Protein AF-A0A957I9W9-F1 (afdb_monomer_lite)

Radius of gyration: 13.63 Å; chains: 1; bounding box: 29×22×42 Å

pLDDT: mean 95.09, std 6.81, range [60.88, 98.69]

Sequence (67 aa):
MLELLVHEPTQKAKNTPLLFIHGAWHGAWCWEEHFLPYFAERGYAVYAPSLRGHGQSSGQERLRWSS

Foldseek 3Di:
DKDKDKQAAPDAADPDAEEDEDDPPAFLVVCPPPNRVVVSPVRHTYMGIGPDLHDPHHNVVVDDDDD

Secondary structure (DSSP, 8-state):
---EEEE--SSSPPSS-EE----TT--GGGGTTTHHHHHHTTT--EEEEPPTTSTT-S-GGG-----

Structure (mmCIF, N/CA/C/O backbone):
data_AF-A0A957I9W9-F1
#
_entry.id   AF-A0A957I9W9-F1
#
loop_
_atom_site.group_PDB
_atom_site.id
_atom_site.type_symbol
_atom_site.label_atom_id
_atom_site.label_alt_id
_atom_site.label_comp_id
_atom_site.label_asym_id
_atom_site.label_entity_id
_atom_site.label_seq_id
_atom_site.pdbx_PDB_ins_code
_atom_site.Cartn_x
_atom_site.Cartn_y
_atom_site.Cartn_z
_atom_site.occupancy
_atom_site.B_iso_or_equiv
_atom_site.auth_seq_id
_atom_site.auth_comp_id
_atom_site.auth_asym_id
_atom_site.auth_atom_id
_atom_site.pdbx_PDB_model_num
ATOM 1 N N . MET A 1 1 ? 10.620 -11.953 -3.949 1.00 91.38 1 MET A N 1
ATOM 2 C CA . MET A 1 1 ? 9.967 -11.399 -2.743 1.00 91.38 1 MET A CA 1
ATOM 3 C C . MET A 1 1 ? 9.386 -10.036 -3.091 1.00 91.38 1 MET A C 1
ATOM 5 O O . MET A 1 1 ? 9.976 -9.363 -3.934 1.00 91.38 1 MET A O 1
ATOM 9 N N . LEU A 1 2 ? 8.227 -9.676 -2.535 1.00 96.69 2 LEU A N 1
ATOM 10 C CA . LEU A 1 2 ? 7.642 -8.344 -2.716 1.00 96.69 2 LEU A CA 1
ATOM 11 C C . LEU A 1 2 ? 7.945 -7.480 -1.489 1.00 96.69 2 LEU A C 1
ATOM 13 O O . LEU A 1 2 ? 7.877 -7.981 -0.368 1.00 96.69 2 LEU A O 1
ATOM 17 N N . GLU A 1 3 ? 8.261 -6.212 -1.716 1.00 98.19 3 GLU A N 1
ATOM 18 C CA . GLU A 1 3 ? 8.177 -5.158 -0.709 1.00 98.19 3 GLU A CA 1
ATOM 19 C C . GLU A 1 3 ? 6.707 -4.909 -0.375 1.00 98.19 3 GLU A C 1
ATOM 21 O O . GLU A 1 3 ? 5.862 -4.847 -1.274 1.00 98.19 3 GLU A O 1
ATOM 26 N N . LEU A 1 4 ? 6.414 -4.773 0.915 1.00 98.31 4 LEU A N 1
ATOM 27 C CA . LEU A 1 4 ? 5.081 -4.511 1.429 1.00 98.31 4 LEU A CA 1
ATOM 28 C C . LEU A 1 4 ? 5.177 -3.479 2.549 1.00 98.31 4 LEU A C 1
ATOM 30 O O . LEU A 1 4 ? 5.727 -3.774 3.608 1.00 98.31 4 LEU A O 1
ATOM 34 N N . LEU A 1 5 ? 4.616 -2.297 2.317 1.00 98.44 5 LEU A N 1
ATOM 35 C CA . LEU A 1 5 ? 4.389 -1.319 3.373 1.00 98.44 5 LEU A CA 1
ATOM 36 C C . LEU A 1 5 ? 3.064 -1.643 4.062 1.00 98.44 5 LEU A C 1
ATOM 38 O O . LEU A 1 5 ? 2.065 -1.942 3.398 1.00 98.44 5 LEU A O 1
ATOM 42 N N . VAL A 1 6 ? 3.070 -1.610 5.392 1.00 98.31 6 VAL A N 1
ATOM 43 C CA . VAL A 1 6 ? 1.910 -1.944 6.221 1.00 98.31 6 VAL A CA 1
ATOM 44 C C . VAL A 1 6 ? 1.709 -0.852 7.252 1.00 98.31 6 VAL A C 1
ATOM 46 O O . VAL A 1 6 ? 2.646 -0.482 7.953 1.00 98.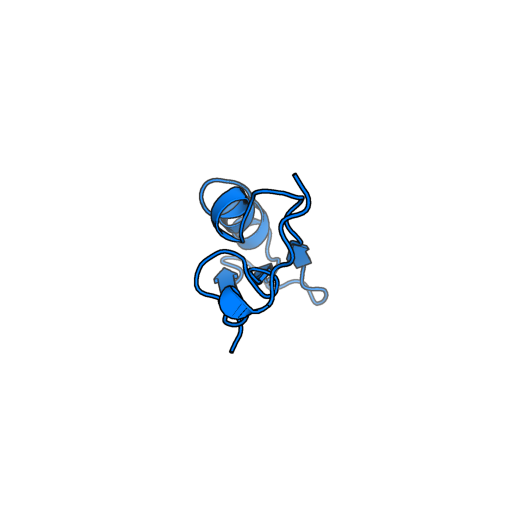31 6 VAL A O 1
ATOM 49 N N . HIS A 1 7 ? 0.476 -0.368 7.361 1.00 98.31 7 HIS A N 1
ATOM 50 C CA . HIS A 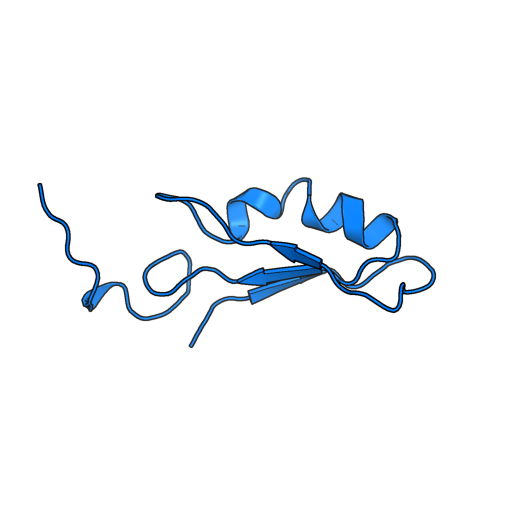1 7 ? 0.051 0.469 8.473 1.00 98.31 7 HIS A CA 1
ATOM 51 C C . HIS A 1 7 ? -1.112 -0.212 9.185 1.00 98.31 7 HIS A C 1
ATOM 53 O O . HIS A 1 7 ? -2.183 -0.426 8.609 1.00 98.31 7 HIS A O 1
ATOM 59 N N . GLU A 1 8 ? -0.881 -0.552 10.448 1.00 97.94 8 GLU A N 1
ATOM 60 C CA . GLU A 1 8 ? -1.906 -1.113 11.319 1.00 97.94 8 GLU A CA 1
ATOM 61 C C . GLU A 1 8 ? -2.861 -0.013 11.801 1.00 97.94 8 GLU A C 1
ATOM 63 O O . GLU A 1 8 ? -2.444 1.134 11.996 1.00 97.94 8 GLU A O 1
ATOM 68 N N . PRO A 1 9 ? -4.146 -0.335 12.008 1.00 97.75 9 PRO A N 1
ATOM 69 C CA . PRO A 1 9 ? -5.117 0.645 12.450 1.00 97.75 9 PRO A CA 1
ATOM 70 C C . PRO A 1 9 ? -4.784 1.140 13.860 1.00 97.75 9 PRO A C 1
ATOM 72 O O . PRO A 1 9 ? -4.533 0.349 14.767 1.00 97.75 9 PRO A O 1
ATOM 75 N N . THR A 1 10 ? -4.847 2.455 14.072 1.00 95.56 10 THR A N 1
ATOM 76 C CA . THR A 1 10 ? -4.619 3.057 15.402 1.00 95.56 10 THR A CA 1
ATOM 77 C C . THR A 1 10 ? -5.907 3.199 16.217 1.00 95.56 10 THR A C 1
ATOM 79 O O . THR A 1 10 ? -5.866 3.430 17.424 1.00 95.56 10 THR A O 1
ATOM 82 N N . GLN A 1 11 ? -7.063 3.031 15.569 1.00 93.50 11 GLN A N 1
ATOM 83 C CA . GLN A 1 11 ? -8.384 2.971 16.196 1.00 93.50 11 GLN A CA 1
ATOM 84 C C . GLN A 1 11 ? -8.950 1.545 16.162 1.00 93.50 11 GLN A C 1
ATOM 86 O O . GLN A 1 11 ? -8.293 0.605 15.717 1.00 93.50 11 GLN A O 1
ATOM 91 N N . LYS A 1 12 ? -10.207 1.374 16.601 1.00 96.12 12 LYS A N 1
ATOM 92 C CA . LYS A 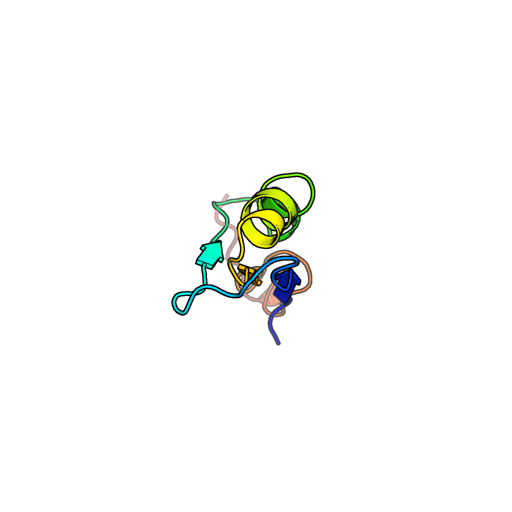1 12 ? -10.923 0.099 16.475 1.00 96.12 12 LYS A CA 1
ATOM 93 C C . LYS A 1 12 ? -10.861 -0.397 15.027 1.00 96.12 12 LYS A C 1
ATOM 95 O O . LYS A 1 12 ? -11.399 0.248 14.124 1.00 96.12 12 LYS A O 1
ATOM 100 N N . ALA A 1 13 ? -10.240 -1.559 14.846 1.00 96.81 13 ALA A N 1
ATOM 101 C CA . ALA A 1 13 ? -10.058 -2.166 13.542 1.00 96.81 13 ALA A CA 1
ATOM 102 C C . ALA A 1 13 ? -11.405 -2.425 12.856 1.00 96.81 13 ALA A C 1
ATOM 104 O O . ALA A 1 13 ? -12.359 -2.937 13.452 1.00 96.81 13 ALA A O 1
ATOM 105 N N . LYS A 1 14 ? -11.468 -2.064 11.580 1.00 97.44 14 LYS A N 1
ATOM 106 C CA . LYS A 1 14 ? -12.528 -2.454 10.661 1.00 97.44 14 LYS A CA 1
ATOM 107 C C . LYS A 1 14 ? -12.236 -3.853 10.139 1.00 97.44 14 LYS A C 1
ATOM 109 O O . LYS A 1 14 ? -11.087 -4.225 9.931 1.00 97.44 14 LYS A O 1
ATOM 114 N N . ASN A 1 15 ? -13.301 -4.599 9.865 1.00 96.75 15 ASN A N 1
ATOM 115 C CA . ASN A 1 15 ? -13.186 -5.986 9.413 1.00 96.75 15 ASN A CA 1
ATOM 116 C C . ASN A 1 15 ? -12.651 -6.113 7.976 1.00 96.75 15 ASN A C 1
ATOM 118 O O . ASN A 1 15 ? -12.195 -7.186 7.596 1.00 96.75 15 ASN A O 1
ATOM 122 N N . THR A 1 16 ? -12.717 -5.040 7.182 1.00 97.94 16 THR A N 1
ATOM 123 C CA . THR A 1 16 ? -12.271 -5.038 5.785 1.00 97.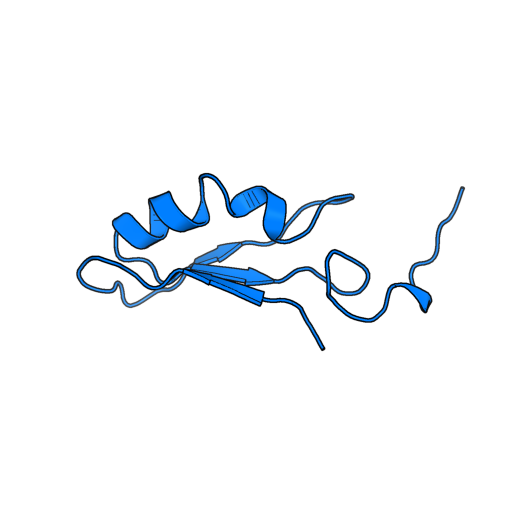94 16 THR A CA 1
ATOM 124 C C . THR A 1 16 ? -11.006 -4.190 5.648 1.00 97.94 16 THR A C 1
ATOM 126 O O . THR A 1 16 ? -11.101 -2.972 5.822 1.00 97.94 16 THR A O 1
ATOM 129 N N . PRO A 1 17 ? -9.839 -4.786 5.346 1.00 98.19 17 PRO A N 1
ATOM 130 C CA . PRO A 1 17 ? -8.609 -4.039 5.103 1.00 98.19 17 PRO A CA 1
ATOM 131 C C . PRO A 1 17 ? -8.624 -3.346 3.735 1.00 98.19 17 PRO A C 1
ATOM 133 O O . PRO A 1 17 ? -9.437 -3.670 2.866 1.00 98.19 17 PRO A O 1
ATOM 136 N N . LEU A 1 18 ? -7.692 -2.415 3.532 1.00 98.69 18 LEU A N 1
ATOM 137 C CA . LEU A 1 18 ? -7.489 -1.728 2.258 1.00 98.69 18 LEU A CA 1
ATOM 138 C C . LEU A 1 18 ? -6.155 -2.135 1.628 1.00 98.69 18 LEU A C 1
ATOM 140 O O . LEU A 1 18 ? -5.124 -2.172 2.298 1.00 98.69 18 LEU A O 1
ATOM 144 N N . LEU A 1 19 ? -6.182 -2.406 0.322 1.00 98.56 19 LEU A N 1
ATOM 145 C CA . LEU A 1 19 ? -5.005 -2.723 -0.483 1.00 98.56 19 LEU A CA 1
ATOM 146 C C . LEU A 1 19 ? -4.776 -1.610 -1.510 1.00 98.56 19 LEU A C 1
ATOM 148 O O . LEU A 1 19 ? -5.635 -1.356 -2.353 1.00 98.56 19 LEU A O 1
ATOM 152 N N . PHE A 1 20 ? -3.613 -0.969 -1.449 1.00 98.62 20 PHE A N 1
ATOM 153 C CA . PHE A 1 20 ? -3.221 0.123 -2.334 1.00 98.62 20 PHE A CA 1
ATOM 154 C C . PHE A 1 20 ? -2.294 -0.399 -3.429 1.00 98.62 20 PHE A C 1
ATOM 156 O O . PHE A 1 20 ? -1.213 -0.910 -3.146 1.00 98.62 20 PHE A O 1
ATOM 163 N N . ILE A 1 21 ? -2.708 -0.253 -4.688 1.00 98.44 21 ILE A N 1
ATOM 164 C CA . ILE A 1 21 ? -1.916 -0.646 -5.858 1.00 98.44 21 ILE A CA 1
ATOM 165 C C . ILE A 1 21 ? -1.442 0.617 -6.569 1.00 98.44 21 ILE A C 1
ATOM 167 O O . ILE A 1 21 ? -2.245 1.472 -6.939 1.00 98.44 21 ILE A O 1
ATOM 171 N N . HIS A 1 22 ? -0.128 0.753 -6.732 1.00 98.06 22 HIS A N 1
ATOM 172 C CA . HIS A 1 22 ? 0.465 1.900 -7.412 1.00 98.06 22 HIS A CA 1
ATOM 173 C C . HIS A 1 22 ? 0.268 1.833 -8.937 1.00 98.06 22 HIS A C 1
ATOM 175 O O . HIS A 1 22 ? 0.094 0.763 -9.523 1.00 98.06 22 HIS A O 1
ATOM 181 N N . GLY A 1 23 ? 0.324 2.999 -9.585 1.00 96.00 23 GLY A N 1
ATOM 182 C CA . GLY A 1 23 ? 0.309 3.121 -11.042 1.00 96.00 23 GLY A CA 1
ATOM 183 C C . GLY A 1 23 ? 1.680 2.884 -11.680 1.00 96.00 23 GLY A C 1
ATOM 184 O O . GLY A 1 23 ? 2.662 2.556 -11.008 1.00 96.00 23 GLY A O 1
ATOM 185 N N . ALA A 1 24 ? 1.756 3.084 -12.996 1.00 92.38 24 ALA A N 1
ATOM 186 C CA . ALA A 1 24 ? 3.016 3.006 -13.727 1.00 92.38 24 ALA A CA 1
ATOM 187 C C . ALA A 1 24 ? 4.046 4.007 -13.166 1.00 92.38 24 ALA A C 1
ATOM 189 O O . ALA A 1 24 ? 3.677 5.098 -12.726 1.00 92.38 24 ALA A O 1
ATOM 190 N N . TRP A 1 25 ? 5.330 3.636 -13.203 1.00 91.12 25 TRP A N 1
ATOM 191 C CA . TRP A 1 25 ? 6.466 4.472 -12.774 1.00 91.12 25 TRP A CA 1
ATOM 192 C C . TRP A 1 25 ? 6.520 4.818 -11.273 1.00 91.12 25 TRP A C 1
ATOM 194 O O . TRP A 1 25 ? 7.280 5.693 -10.874 1.00 91.12 25 TRP A O 1
ATOM 204 N N . HIS A 1 26 ? 5.753 4.119 -10.434 1.00 96.31 26 HIS A N 1
ATOM 205 C CA . HIS A 1 26 ? 5.725 4.310 -8.978 1.00 96.31 26 HIS A CA 1
ATOM 206 C C . HIS A 1 26 ? 6.044 3.005 -8.232 1.00 96.31 26 HIS A C 1
ATOM 208 O O . HIS A 1 26 ? 6.247 1.959 -8.842 1.00 96.31 26 HIS A O 1
ATOM 214 N N . GLY A 1 27 ? 6.090 3.067 -6.904 1.00 97.19 27 GLY A N 1
ATOM 215 C CA . GLY A 1 27 ? 6.097 1.913 -6.001 1.00 97.19 27 GLY A CA 1
ATOM 216 C C . GLY A 1 27 ? 5.162 2.172 -4.821 1.00 97.19 27 GLY A C 1
ATOM 217 O O . GLY A 1 27 ? 4.471 3.189 -4.799 1.00 97.19 27 GLY A O 1
ATOM 218 N N . ALA A 1 28 ? 5.154 1.285 -3.825 1.00 98.25 28 ALA A N 1
ATOM 219 C CA . ALA A 1 28 ? 4.333 1.442 -2.620 1.00 98.25 28 ALA A CA 1
ATOM 220 C C . ALA A 1 28 ? 4.524 2.800 -1.917 1.00 98.25 28 ALA A C 1
ATOM 222 O O . ALA A 1 28 ? 3.565 3.354 -1.381 1.00 98.25 28 ALA A O 1
ATOM 223 N N . TRP A 1 29 ? 5.742 3.348 -1.986 1.00 97.88 29 TRP A N 1
ATOM 224 C CA . TRP A 1 29 ? 6.140 4.638 -1.415 1.00 97.88 29 TRP A CA 1
ATOM 225 C C . TRP A 1 29 ? 5.239 5.809 -1.825 1.00 97.88 29 TRP A C 1
ATOM 227 O O . TRP A 1 29 ? 5.115 6.766 -1.068 1.00 97.88 29 TRP A O 1
ATOM 237 N N . CYS A 1 30 ? 4.560 5.756 -2.980 1.00 98.06 30 CYS A N 1
ATOM 238 C CA . CYS A 1 30 ? 3.718 6.873 -3.418 1.00 98.06 30 CYS A CA 1
ATOM 239 C C . CYS A 1 30 ? 2.491 7.105 -2.521 1.00 98.06 30 CYS A C 1
ATOM 241 O O . CYS A 1 30 ? 1.875 8.167 -2.581 1.00 98.06 30 CYS A O 1
ATOM 243 N N . TRP A 1 31 ? 2.148 6.129 -1.678 1.00 98.44 31 TRP A N 1
ATOM 244 C CA . TRP A 1 31 ? 1.046 6.214 -0.721 1.00 98.44 31 TRP A CA 1
ATOM 245 C C . TRP A 1 31 ? 1.502 6.497 0.714 1.00 98.44 31 TRP A C 1
ATOM 247 O O . TRP A 1 31 ? 0.673 6.886 1.540 1.00 98.44 31 TRP A O 1
ATOM 257 N N . GLU A 1 32 ? 2.784 6.278 1.016 1.00 97.75 32 GLU A N 1
ATOM 258 C CA . GLU A 1 32 ? 3.318 6.157 2.378 1.00 97.75 32 GLU A CA 1
ATOM 259 C C . GLU A 1 32 ? 3.146 7.435 3.201 1.00 97.75 32 GLU A C 1
ATOM 261 O O . GLU A 1 32 ? 2.721 7.376 4.351 1.00 97.75 32 GLU A O 1
ATOM 266 N N . GLU A 1 33 ? 3.396 8.595 2.594 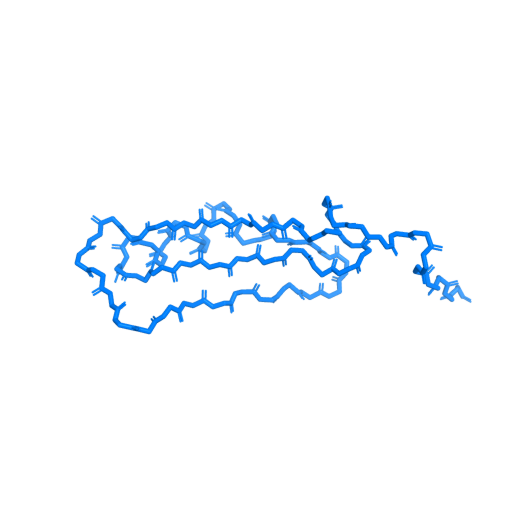1.00 97.50 33 GLU A N 1
ATOM 267 C CA . GLU A 1 33 ? 3.441 9.861 3.327 1.00 97.50 33 GLU A CA 1
ATOM 268 C C . GLU A 1 33 ? 2.069 10.306 3.860 1.00 97.50 33 GLU A C 1
ATOM 270 O O . GLU A 1 33 ? 1.971 10.894 4.938 1.00 97.50 33 GLU A O 1
ATOM 275 N N . HIS A 1 34 ? 0.989 10.043 3.117 1.00 98.06 34 HIS A N 1
ATOM 276 C CA . HIS A 1 34 ? -0.323 10.626 3.422 1.00 98.06 34 HIS A CA 1
ATOM 277 C C . HIS A 1 34 ? -1.465 9.618 3.446 1.00 98.06 34 HIS A C 1
ATOM 279 O O . HIS A 1 34 ? -2.332 9.700 4.313 1.00 98.06 34 HIS A O 1
ATOM 285 N N . PHE A 1 35 ? -1.504 8.665 2.515 1.00 98.25 35 PHE A N 1
ATOM 286 C CA . PHE A 1 35 ? -2.670 7.797 2.361 1.00 98.25 35 PHE A CA 1
ATOM 287 C C . PHE A 1 35 ? -2.671 6.668 3.389 1.00 98.25 35 PHE A C 1
ATOM 289 O O . PHE A 1 35 ? -3.676 6.475 4.075 1.00 98.25 35 PHE A O 1
ATOM 296 N N . LEU A 1 36 ? -1.554 5.951 3.536 1.00 98.38 36 LEU A N 1
ATOM 297 C CA . LEU A 1 36 ? -1.462 4.860 4.511 1.00 98.38 36 LEU A CA 1
ATOM 298 C C . LEU A 1 36 ? -1.780 5.331 5.945 1.00 98.38 36 LEU A C 1
ATOM 300 O O . LEU A 1 36 ? -2.691 4.751 6.547 1.00 98.38 36 LEU A O 1
ATOM 304 N N . PRO A 1 37 ? -1.150 6.401 6.483 1.00 98.25 37 PRO A N 1
ATOM 305 C CA . PRO A 1 37 ? -1.486 6.895 7.818 1.00 98.25 37 PRO A CA 1
ATOM 306 C C . PRO A 1 37 ? -2.937 7.384 7.918 1.00 98.25 37 PRO A C 1
ATOM 308 O O . PRO A 1 37 ? -3.635 7.015 8.860 1.00 98.25 37 PRO A O 1
ATOM 311 N N . TYR A 1 38 ? -3.447 8.120 6.922 1.00 98.44 38 TYR A N 1
ATOM 312 C CA . TYR A 1 38 ? -4.817 8.650 6.947 1.00 98.44 38 TYR A CA 1
ATOM 313 C C . TYR A 1 38 ? -5.889 7.562 7.130 1.00 98.44 38 TYR A C 1
ATOM 315 O O . TYR A 1 38 ? -6.863 7.757 7.871 1.00 98.44 38 TYR A O 1
ATOM 323 N N . PHE A 1 39 ? -5.739 6.424 6.444 1.00 98.44 39 PHE A N 1
ATOM 324 C CA . PHE A 1 39 ? -6.692 5.315 6.531 1.00 98.44 39 PHE A CA 1
ATOM 325 C C . PHE A 1 39 ? -6.466 4.440 7.767 1.00 98.44 39 PHE A C 1
ATOM 327 O O . PHE A 1 39 ? -7.450 4.013 8.382 1.00 98.44 39 PHE A O 1
ATOM 334 N N . ALA A 1 40 ? -5.212 4.245 8.179 1.00 98.38 40 ALA A N 1
ATOM 335 C CA . ALA A 1 40 ? -4.875 3.578 9.435 1.00 98.38 40 ALA A CA 1
ATOM 336 C C . ALA A 1 40 ? -5.487 4.293 10.647 1.00 98.38 40 ALA A C 1
ATOM 338 O O . ALA A 1 40 ? -6.140 3.672 11.492 1.00 98.38 40 ALA A O 1
ATOM 339 N N . GLU A 1 41 ? -5.414 5.624 10.663 1.00 98.25 41 GLU A N 1
ATOM 340 C CA . GLU A 1 41 ? -6.067 6.469 11.664 1.00 98.25 41 GLU A CA 1
ATOM 341 C C . GLU A 1 41 ? -7.588 6.331 11.689 1.00 98.25 41 GLU A C 1
ATOM 343 O O . GLU A 1 41 ? -8.211 6.647 12.694 1.00 98.25 41 GLU A O 1
ATOM 348 N N . ARG A 1 42 ? -8.213 5.841 10.616 1.00 97.94 42 ARG A N 1
ATOM 349 C CA . ARG A 1 42 ? -9.669 5.624 10.520 1.00 97.94 42 ARG A CA 1
ATOM 350 C C . ARG A 1 42 ? -10.073 4.173 10.766 1.00 97.94 42 ARG A C 1
ATOM 352 O O . ARG A 1 42 ? -11.221 3.799 10.513 1.00 97.94 42 ARG A O 1
ATOM 359 N N . GLY A 1 43 ? -9.146 3.367 11.278 1.00 98.38 43 GLY A N 1
ATOM 360 C CA . GLY A 1 43 ? -9.389 1.988 11.678 1.00 98.38 43 GLY A CA 1
ATOM 361 C C . GLY A 1 43 ? -9.240 0.967 10.551 1.00 98.38 43 GLY A C 1
ATOM 362 O O . GLY A 1 43 ? -9.634 -0.178 10.740 1.00 98.38 43 GLY A O 1
ATOM 363 N N . TYR A 1 44 ? -8.698 1.330 9.388 1.00 98.56 44 TYR A N 1
ATOM 364 C CA . TYR A 1 44 ? -8.380 0.347 8.348 1.00 98.56 44 TYR A CA 1
ATOM 365 C C . TYR A 1 44 ? -6.970 -0.210 8.556 1.00 98.56 44 TYR A C 1
ATOM 367 O O . TYR A 1 44 ? -6.035 0.564 8.700 1.00 98.56 44 TYR A O 1
ATOM 375 N N . ALA A 1 45 ? -6.793 -1.530 8.513 1.00 98.56 45 ALA A N 1
ATOM 376 C CA . ALA A 1 45 ? -5.474 -2.087 8.220 1.00 98.56 45 ALA A CA 1
ATOM 377 C C . ALA A 1 45 ? -5.162 -1.823 6.745 1.00 98.56 45 ALA A C 1
ATOM 379 O O . ALA A 1 45 ? -6.011 -2.076 5.879 1.00 98.56 45 ALA A O 1
ATOM 380 N N . VAL A 1 46 ? -3.983 -1.276 6.465 1.00 98.56 46 VAL A N 1
ATOM 381 C CA . VAL A 1 46 ? -3.612 -0.830 5.124 1.00 98.56 46 VAL A CA 1
ATOM 382 C C . VAL A 1 46 ? -2.356 -1.540 4.651 1.00 98.56 46 VAL A C 1
ATOM 384 O O . VAL A 1 46 ? -1.354 -1.588 5.361 1.00 98.56 46 VAL A O 1
ATOM 387 N N . TYR A 1 47 ? -2.411 -2.045 3.423 1.00 98.62 47 TYR A N 1
ATOM 388 C CA . TYR A 1 47 ? -1.331 -2.774 2.772 1.00 98.62 47 TYR A CA 1
ATOM 389 C C . TYR A 1 47 ? -1.008 -2.123 1.428 1.00 98.62 47 TYR A C 1
ATOM 391 O O . TYR A 1 47 ? -1.907 -1.898 0.617 1.00 98.62 47 TYR A O 1
ATOM 399 N N . ALA A 1 48 ? 0.266 -1.854 1.163 1.00 98.69 48 ALA A N 1
ATOM 400 C CA . ALA A 1 48 ? 0.731 -1.310 -0.109 1.00 98.69 48 ALA A CA 1
ATOM 401 C C . ALA A 1 48 ? 1.955 -2.097 -0.599 1.00 98.69 48 ALA A C 1
ATOM 403 O O . ALA A 1 48 ? 3.068 -1.865 -0.122 1.00 98.69 48 ALA A O 1
ATOM 404 N N . PRO A 1 49 ? 1.781 -3.072 -1.508 1.00 98.56 49 PRO A N 1
ATOM 405 C CA . PRO A 1 49 ? 2.905 -3.759 -2.122 1.00 98.56 49 PRO A CA 1
ATOM 406 C C . PRO A 1 49 ? 3.518 -2.923 -3.247 1.00 98.56 49 PRO A C 1
ATOM 408 O O . PRO A 1 49 ? 2.799 -2.318 -4.046 1.00 98.56 49 PRO A O 1
ATOM 411 N N . SER A 1 50 ? 4.841 -2.976 -3.396 1.00 98.19 50 SER A N 1
ATOM 412 C CA . SER A 1 50 ? 5.458 -2.626 -4.679 1.00 98.19 50 SER A CA 1
ATOM 413 C C . SER A 1 50 ? 5.303 -3.819 -5.617 1.00 98.19 50 SER A C 1
ATOM 415 O O . SER A 1 50 ? 5.698 -4.942 -5.288 1.00 98.19 50 SER A O 1
ATOM 417 N N . LEU A 1 51 ? 4.711 -3.616 -6.792 1.00 96.88 51 LEU A N 1
ATOM 418 C CA . LEU A 1 51 ? 4.577 -4.672 -7.790 1.00 96.88 51 LEU A CA 1
ATOM 419 C C . LEU A 1 51 ? 5.962 -5.137 -8.266 1.00 96.88 51 LEU A C 1
ATOM 421 O O . LEU A 1 51 ? 6.970 -4.447 -8.122 1.00 96.88 51 LEU A O 1
ATOM 425 N N . ARG A 1 52 ? 6.027 -6.344 -8.836 1.00 96.19 52 ARG A N 1
ATOM 426 C CA . ARG A 1 52 ? 7.284 -6.940 -9.315 1.00 96.19 52 ARG A CA 1
ATOM 427 C C . ARG A 1 52 ? 8.029 -5.967 -10.245 1.00 96.19 52 ARG A C 1
ATOM 429 O O . ARG A 1 52 ? 7.417 -5.363 -11.124 1.00 96.19 52 ARG A O 1
ATOM 436 N N . GLY A 1 53 ? 9.335 -5.821 -10.038 1.00 94.94 53 GLY A N 1
ATOM 437 C CA . GLY A 1 53 ? 10.175 -4.872 -10.773 1.00 94.94 53 GLY A CA 1
ATOM 438 C C . GLY A 1 53 ? 10.105 -3.413 -10.301 1.00 94.94 53 GLY A C 1
ATOM 439 O O . GLY A 1 53 ? 10.823 -2.586 -10.846 1.00 94.94 53 GLY A O 1
ATOM 440 N N . HIS A 1 54 ? 9.299 -3.085 -9.290 1.00 95.75 54 HIS A N 1
ATOM 441 C CA . HIS A 1 54 ? 9.200 -1.736 -8.726 1.00 95.75 54 HIS A CA 1
ATOM 442 C C . HIS A 1 54 ? 9.648 -1.718 -7.259 1.00 95.75 54 HIS A C 1
ATOM 444 O O . HIS A 1 54 ? 9.590 -2.743 -6.580 1.00 95.75 54 HIS A O 1
ATOM 450 N N . GLY A 1 55 ? 10.070 -0.554 -6.756 1.00 94.44 55 GLY A N 1
ATOM 451 C CA . GLY A 1 55 ? 10.516 -0.397 -5.365 1.00 94.44 55 GLY A CA 1
ATOM 452 C C . GLY A 1 55 ? 11.597 -1.412 -4.974 1.00 94.44 55 GLY A C 1
ATOM 453 O O . GLY A 1 55 ? 12.465 -1.746 -5.785 1.00 94.44 55 GLY A O 1
ATOM 454 N N . GLN A 1 56 ? 11.509 -1.944 -3.752 1.00 96.06 56 GLN A N 1
ATOM 455 C CA . GLN A 1 56 ? 12.395 -3.018 -3.271 1.00 96.06 56 GLN A CA 1
ATOM 456 C C . GLN A 1 56 ? 11.888 -4.432 -3.624 1.00 96.06 56 GLN A C 1
ATOM 458 O O . GLN A 1 56 ? 12.413 -5.438 -3.138 1.00 96.06 56 GLN A O 1
ATOM 463 N N . SER A 1 57 ? 10.874 -4.548 -4.488 1.00 97.25 57 SER A N 1
ATOM 464 C CA . SER A 1 57 ? 10.410 -5.845 -4.981 1.00 97.25 57 SER A CA 1
ATOM 465 C C . SER A 1 57 ? 11.366 -6.435 -6.016 1.00 97.25 57 SER A C 1
ATOM 467 O O . SER A 1 57 ? 11.855 -5.765 -6.923 1.00 97.25 57 SER A O 1
ATOM 469 N N . SER A 1 58 ? 11.563 -7.754 -5.942 1.00 96.62 58 SER A N 1
ATOM 470 C CA . SER A 1 58 ? 12.335 -8.512 -6.942 1.00 96.62 58 SER A CA 1
ATOM 471 C C . SER A 1 58 ? 11.750 -8.393 -8.360 1.00 96.62 58 SER A C 1
ATOM 473 O O . SER A 1 58 ? 10.575 -8.054 -8.517 1.00 96.62 58 SER A O 1
ATOM 475 N N . GLY A 1 59 ? 12.515 -8.778 -9.389 1.00 93.38 59 GLY A N 1
ATOM 476 C CA . GLY A 1 59 ? 12.036 -8.896 -10.771 1.00 93.38 59 GLY A CA 1
ATOM 477 C C . GLY A 1 59 ? 12.358 -7.707 -11.675 1.00 93.38 59 GLY A C 1
ATOM 478 O O . GLY A 1 59 ? 11.841 -7.655 -12.791 1.00 93.38 59 GLY A O 1
ATOM 479 N N . GLN A 1 60 ? 13.199 -6.774 -11.213 1.00 89.19 60 GLN A N 1
ATOM 480 C CA . GLN A 1 60 ? 13.701 -5.657 -12.022 1.00 89.19 60 GLN A CA 1
ATOM 481 C C . GLN A 1 60 ? 14.442 -6.164 -13.269 1.00 89.19 60 GLN A C 1
ATOM 483 O O . GLN A 1 60 ? 14.324 -5.581 -14.340 1.00 89.19 60 GLN A O 1
ATOM 488 N N . GLU A 1 61 ? 15.108 -7.320 -13.170 1.00 89.81 61 GLU A N 1
ATOM 489 C CA . GLU A 1 61 ? 15.846 -7.961 -14.262 1.00 89.81 61 GLU A CA 1
ATOM 490 C C . GLU A 1 61 ? 14.955 -8.480 -15.404 1.00 89.81 61 GLU A C 1
ATOM 492 O O . GLU A 1 61 ? 15.447 -8.821 -16.477 1.00 89.81 61 GLU A O 1
ATOM 497 N N . ARG A 1 62 ? 13.636 -8.561 -15.182 1.00 87.44 62 ARG A N 1
ATOM 498 C CA . ARG A 1 62 ? 12.646 -9.059 -16.155 1.00 87.44 62 ARG A CA 1
ATOM 499 C C . ARG A 1 62 ? 11.766 -7.957 -16.728 1.00 87.44 62 ARG A C 1
ATOM 501 O O . ARG A 1 62 ? 10.897 -8.257 -17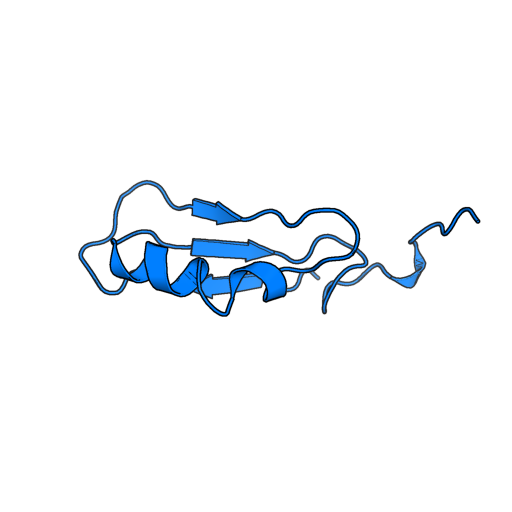.550 1.00 87.44 62 ARG A O 1
ATOM 508 N N . LEU A 1 63 ? 11.945 -6.711 -16.288 1.00 83.81 63 LEU A N 1
ATOM 509 C CA . LEU A 1 63 ? 11.209 -5.589 -16.847 1.00 83.81 63 LEU A CA 1
ATOM 510 C C . LEU A 1 63 ? 11.681 -5.350 -18.279 1.00 83.81 63 LEU A C 1
ATOM 512 O O . LEU A 1 63 ? 12.837 -5.021 -18.536 1.00 83.81 63 LEU A O 1
ATOM 516 N N . ARG A 1 64 ? 10.767 -5.554 -19.227 1.00 79.69 64 ARG A N 1
ATOM 517 C CA . ARG A 1 64 ? 11.016 -5.265 -20.635 1.00 79.69 64 ARG A CA 1
ATOM 518 C C . ARG A 1 64 ? 10.777 -3.784 -20.863 1.00 79.69 64 ARG A C 1
ATOM 520 O O . ARG A 1 64 ? 9.634 -3.350 -20.967 1.00 79.69 64 ARG A O 1
ATOM 527 N N . TRP A 1 65 ? 11.863 -3.034 -20.950 1.00 74.25 65 TRP A N 1
ATOM 528 C CA . TRP A 1 65 ? 11.829 -1.671 -21.452 1.00 74.25 65 TRP A CA 1
ATOM 529 C C . TRP A 1 65 ? 11.724 -1.722 -22.975 1.00 74.25 65 TRP A C 1
ATOM 531 O O . TRP A 1 65 ? 12.665 -2.136 -23.649 1.00 74.25 65 TRP A O 1
ATOM 541 N N . SER A 1 66 ? 10.562 -1.363 -23.515 1.00 71.38 66 SER A N 1
ATOM 542 C CA . SER A 1 66 ? 10.418 -1.034 -24.932 1.00 71.38 66 SER A CA 1
ATOM 543 C C . SER A 1 66 ? 10.509 0.482 -25.064 1.00 71.38 66 SER A C 1
ATOM 545 O O . SER A 1 66 ? 9.578 1.183 -24.666 1.00 71.38 66 SER A O 1
ATOM 547 N N . SER A 1 67 ? 11.654 0.965 -25.544 1.00 60.88 67 SER A N 1
ATOM 548 C CA . SER A 1 67 ? 11.811 2.324 -26.075 1.00 60.88 67 SER A CA 1
ATOM 549 C C . SER A 1 67 ? 11.169 2.443 -27.447 1.00 60.88 67 SER A C 1
ATOM 551 O O . SER A 1 67 ? 11.356 1.475 -28.222 1.00 60.88 67 SER A O 1
#